Protein AF-A0A7W4FBQ3-F1 (afdb_monomer_lite)

Secondary structure (DSSP, 8-state):
----BHHHHHTT-SEEEEEETTT--EEEEEHHHHHHHH-TT-BHHHHHHHHTTT-GGGSTT--GGGS--EE-GGGGGS---

pLDDT: mean 90.4, std 7.17, range [59.09, 97.25]

Organism: Gluconacetobacter diazotrophicus (NCBI:txid33996)

Structure (mmCIF, N/CA/C/O backbone):
data_AF-A0A7W4FBQ3-F1
#
_entry.id   AF-A0A7W4FBQ3-F1
#
loop_
_atom_site.group_PDB
_atom_site.id
_atom_site.type_symbol
_atom_site.label_atom_id
_atom_site.label_alt_id
_atom_site.label_comp_id
_atom_site.label_asym_id
_atom_site.label_entity_id
_atom_site.label_seq_id
_atom_site.pdbx_PDB_ins_code
_atom_site.Cartn_x
_atom_site.Cartn_y
_atom_site.Cartn_z
_atom_site.occupancy
_atom_site.B_iso_or_equiv
_atom_site.auth_seq_id
_atom_site.auth_comp_id
_atom_site.auth_asym_id
_atom_site.auth_atom_id
_atom_site.pdbx_PDB_model_num
ATOM 1 N N . MET A 1 1 ? 3.518 14.288 -0.617 1.00 59.09 1 MET A N 1
ATOM 2 C CA . MET A 1 1 ? 3.653 12.824 -0.460 1.00 59.09 1 MET A CA 1
ATOM 3 C C . MET A 1 1 ? 4.452 12.311 -1.639 1.00 59.09 1 MET A C 1
ATOM 5 O O . MET A 1 1 ? 4.238 12.802 -2.741 1.00 59.09 1 MET A O 1
ATOM 9 N N . ARG A 1 2 ? 5.415 11.418 -1.400 1.00 69.19 2 ARG A N 1
ATOM 10 C CA . ARG A 1 2 ? 6.213 10.788 -2.457 1.00 69.19 2 ARG A CA 1
ATOM 11 C C . ARG A 1 2 ? 5.284 9.984 -3.365 1.00 69.19 2 ARG A C 1
ATOM 13 O O . ARG A 1 2 ? 4.540 9.151 -2.860 1.00 69.19 2 ARG A O 1
ATOM 20 N N . ASN A 1 3 ? 5.359 10.237 -4.666 1.00 81.94 3 ASN A N 1
ATOM 21 C CA . ASN A 1 3 ? 4.654 9.454 -5.672 1.00 81.94 3 ASN A CA 1
ATOM 22 C C . ASN A 1 3 ? 5.583 8.286 -6.062 1.00 81.94 3 ASN A C 1
ATOM 24 O O . ASN A 1 3 ? 6.666 8.516 -6.604 1.00 81.94 3 ASN A O 1
ATOM 28 N N . LEU A 1 4 ? 5.239 7.070 -5.641 1.00 90.69 4 LEU A N 1
ATOM 29 C CA . LEU A 1 4 ? 5.988 5.835 -5.857 1.00 90.69 4 LEU A CA 1
ATOM 30 C C . LEU A 1 4 ? 5.068 4.839 -6.560 1.00 90.69 4 LEU A C 1
ATOM 32 O O . LEU A 1 4 ? 4.140 4.307 -5.950 1.00 90.69 4 LEU A O 1
ATOM 36 N N . THR A 1 5 ? 5.351 4.558 -7.830 1.00 95.69 5 THR A N 1
ATOM 37 C CA . THR A 1 5 ? 4.522 3.643 -8.621 1.00 95.69 5 THR A CA 1
ATOM 38 C C . THR A 1 5 ? 4.846 2.178 -8.342 1.00 95.69 5 THR A C 1
ATOM 40 O O . THR A 1 5 ? 5.945 1.839 -7.887 1.00 95.69 5 THR A O 1
ATOM 43 N N . LEU A 1 6 ? 3.919 1.276 -8.681 1.00 95.62 6 LEU A N 1
ATOM 44 C CA . LEU A 1 6 ? 4.156 -0.171 -8.608 1.00 95.62 6 LEU A CA 1
ATOM 45 C C . LEU A 1 6 ? 5.384 -0.609 -9.415 1.00 95.62 6 LEU A C 1
ATOM 47 O O . LEU A 1 6 ? 6.153 -1.450 -8.949 1.00 95.62 6 LEU A O 1
ATOM 51 N N . ARG A 1 7 ? 5.603 -0.025 -10.598 1.00 95.69 7 ARG A N 1
ATOM 52 C CA . ARG A 1 7 ? 6.778 -0.294 -11.438 1.00 95.69 7 ARG A CA 1
ATOM 53 C C . ARG A 1 7 ? 8.077 0.042 -10.720 1.00 95.69 7 ARG A C 1
ATOM 55 O O . ARG A 1 7 ? 8.978 -0.787 -10.694 1.00 95.69 7 ARG A O 1
ATOM 62 N N . GLN A 1 8 ? 8.154 1.226 -10.119 1.00 94.50 8 GLN A N 1
ATOM 63 C CA . GLN A 1 8 ? 9.335 1.660 -9.374 1.00 94.50 8 GLN A CA 1
ATOM 64 C C . GLN A 1 8 ? 9.554 0.804 -8.122 1.00 94.50 8 GLN A C 1
ATOM 66 O O . GLN A 1 8 ? 10.680 0.429 -7.817 1.00 94.50 8 GLN A O 1
ATOM 71 N N . ALA A 1 9 ? 8.484 0.461 -7.400 1.00 94.00 9 ALA A N 1
ATOM 72 C CA . ALA A 1 9 ? 8.584 -0.384 -6.215 1.00 94.00 9 ALA A CA 1
ATOM 73 C C . ALA A 1 9 ? 9.062 -1.809 -6.551 1.00 94.00 9 ALA A C 1
ATOM 75 O O . ALA A 1 9 ? 9.843 -2.387 -5.793 1.00 94.00 9 ALA A O 1
ATOM 76 N N . ALA A 1 10 ? 8.644 -2.359 -7.695 1.00 95.44 10 ALA A N 1
ATOM 77 C CA . ALA A 1 10 ? 9.002 -3.709 -8.128 1.00 95.44 10 ALA A CA 1
ATOM 78 C C . ALA A 1 10 ? 10.503 -3.917 -8.392 1.00 95.44 10 ALA A C 1
ATOM 80 O O . ALA A 1 10 ? 10.956 -5.060 -8.399 1.00 95.44 10 ALA A O 1
ATOM 81 N N . GLU A 1 11 ? 11.282 -2.844 -8.555 1.00 95.19 11 GLU A N 1
ATOM 82 C CA . GLU A 1 11 ? 12.748 -2.917 -8.636 1.00 95.19 11 GLU A CA 1
ATOM 83 C C . GLU A 1 11 ? 13.387 -3.356 -7.304 1.00 95.19 11 GLU A C 1
ATOM 85 O O . GLU A 1 11 ? 14.492 -3.895 -7.299 1.00 95.19 11 GLU A O 1
ATOM 90 N N . TYR A 1 12 ? 12.693 -3.161 -6.176 1.00 94.62 12 TYR A N 1
ATOM 91 C CA . TYR A 1 12 ? 13.246 -3.358 -4.829 1.00 94.62 12 TYR A CA 1
ATOM 92 C C . TYR A 1 12 ? 12.494 -4.405 -4.005 1.00 94.62 12 TYR A C 1
ATOM 94 O O . TYR A 1 12 ? 13.067 -5.018 -3.104 1.00 94.62 12 TYR A O 1
ATOM 102 N N . VAL A 1 13 ? 11.205 -4.617 -4.280 1.00 95.06 13 VAL A N 1
ATOM 103 C CA . VAL A 1 13 ? 10.351 -5.526 -3.507 1.00 95.06 13 VAL A CA 1
ATOM 104 C C . VAL A 1 13 ? 9.526 -6.440 -4.411 1.00 95.06 13 VAL A C 1
ATOM 106 O O . VAL A 1 13 ? 9.028 -6.043 -5.457 1.00 95.06 13 VAL A O 1
ATOM 109 N N . SER A 1 14 ? 9.313 -7.684 -3.977 1.00 96.00 14 SER A N 1
ATOM 110 C CA . SER A 1 14 ? 8.514 -8.667 -4.730 1.00 96.00 14 SER A CA 1
ATOM 111 C C . SER A 1 14 ? 7.001 -8.556 -4.503 1.00 96.00 14 SER A C 1
ATOM 113 O O . SER A 1 14 ? 6.212 -9.233 -5.166 1.00 96.00 14 SER A O 1
ATOM 115 N N . HIS A 1 15 ? 6.578 -7.731 -3.548 1.00 96.38 15 HIS A N 1
ATOM 116 C CA . HIS A 1 15 ? 5.189 -7.584 -3.125 1.00 96.38 15 HIS A CA 1
ATOM 117 C C . HIS A 1 15 ? 4.974 -6.229 -2.449 1.00 96.38 15 HIS A C 1
ATOM 119 O O . HIS A 1 15 ? 5.894 -5.681 -1.837 1.00 96.38 15 HIS A O 1
ATOM 125 N N . ILE A 1 16 ? 3.752 -5.708 -2.542 1.00 95.06 16 ILE A N 1
ATOM 126 C CA . ILE A 1 16 ? 3.315 -4.565 -1.744 1.00 95.06 16 ILE A CA 1
ATOM 127 C C . ILE A 1 16 ? 2.698 -5.057 -0.441 1.00 95.06 16 ILE A C 1
ATOM 129 O O . ILE A 1 16 ? 2.033 -6.098 -0.404 1.00 95.06 16 ILE A O 1
ATOM 133 N N . GLU A 1 17 ? 2.906 -4.296 0.622 1.00 94.50 17 GLU A N 1
ATOM 134 C CA . GLU A 1 17 ? 2.261 -4.512 1.915 1.00 94.50 17 GLU A CA 1
ATOM 135 C C . GLU A 1 17 ? 1.325 -3.350 2.208 1.00 94.50 17 GLU A C 1
ATOM 137 O O . GLU A 1 17 ? 1.637 -2.206 1.887 1.00 94.50 17 GLU A O 1
ATOM 142 N N . ILE A 1 18 ? 0.190 -3.642 2.829 1.00 94.00 18 ILE A N 1
ATOM 143 C CA . ILE A 1 18 ? -0.743 -2.663 3.382 1.00 94.00 18 ILE A CA 1
ATOM 144 C C . ILE A 1 18 ? -0.957 -3.041 4.837 1.00 94.00 18 ILE A C 1
ATOM 146 O O . ILE A 1 18 ? -1.218 -4.207 5.129 1.00 94.00 18 ILE A O 1
ATOM 150 N N . GLU A 1 19 ? -0.914 -2.057 5.727 1.00 94.81 19 GLU A N 1
ATOM 151 C CA . GLU A 1 19 ? -1.332 -2.207 7.116 1.00 94.81 19 GLU A CA 1
ATOM 152 C C . GLU A 1 19 ? -2.151 -0.996 7.569 1.00 94.81 19 GLU A C 1
ATOM 154 O O . GLU A 1 19 ? -1.886 0.129 7.160 1.00 94.81 19 GLU A O 1
ATOM 159 N N . CYS A 1 20 ? -3.138 -1.210 8.434 1.00 93.19 20 CYS A N 1
ATOM 160 C CA . CYS A 1 20 ? -3.839 -0.170 9.172 1.00 93.19 20 CYS A CA 1
ATOM 161 C C . CYS A 1 20 ? -3.933 -0.584 10.636 1.00 93.19 20 CYS A C 1
ATOM 163 O O . CYS A 1 20 ? -4.684 -1.492 10.991 1.00 93.19 20 CYS A O 1
ATOM 165 N N . ARG A 1 21 ? -3.232 0.132 11.516 1.00 89.69 21 ARG A N 1
ATOM 166 C CA . ARG A 1 21 ? -3.211 -0.171 12.959 1.00 89.69 21 ARG A CA 1
ATOM 167 C C . ARG A 1 21 ? -4.519 0.158 13.682 1.00 89.69 21 ARG A C 1
ATOM 169 O O . ARG A 1 21 ? -4.681 -0.207 14.839 1.00 89.69 21 ARG A O 1
ATOM 176 N N . ARG A 1 22 ? -5.451 0.847 13.013 1.00 89.56 22 ARG A N 1
ATOM 177 C CA . ARG A 1 22 ? -6.763 1.210 13.572 1.00 89.56 22 ARG A CA 1
ATOM 178 C C . ARG A 1 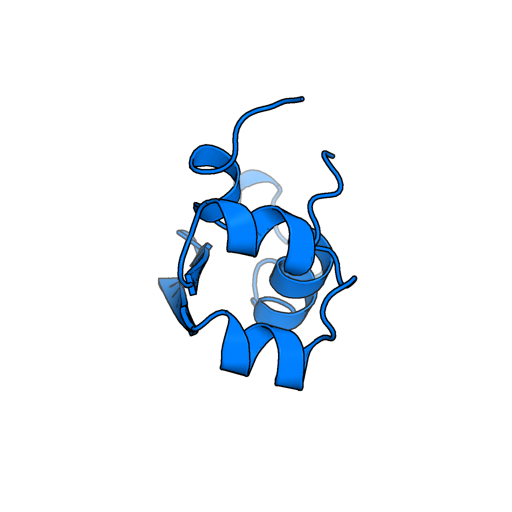22 ? -7.817 0.139 13.346 1.00 89.56 22 ARG A C 1
ATOM 180 O O . ARG A 1 22 ? -8.410 -0.327 14.307 1.00 89.56 22 ARG A O 1
ATOM 187 N N . CYS A 1 23 ? -8.051 -0.243 12.092 1.00 89.31 23 CYS A N 1
ATOM 188 C CA . CYS A 1 23 ? -9.044 -1.268 11.761 1.00 89.31 23 CYS A CA 1
ATOM 189 C C . CYS A 1 23 ? -8.450 -2.680 11.653 1.00 89.31 23 CYS A C 1
ATOM 191 O O . CYS A 1 23 ? -9.187 -3.627 11.410 1.00 89.31 23 CYS A O 1
ATOM 193 N N . GLY A 1 24 ? -7.129 -2.832 11.798 1.00 89.94 24 GLY A N 1
ATOM 194 C CA . GLY A 1 24 ? -6.440 -4.120 11.695 1.00 89.94 24 GLY A CA 1
ATOM 195 C C . GLY A 1 24 ? -6.270 -4.630 10.264 1.00 89.94 24 GLY A C 1
ATOM 196 O O . GLY A 1 24 ? -5.763 -5.732 10.073 1.00 89.94 24 GLY A O 1
ATOM 197 N N . ARG A 1 25 ? -6.671 -3.852 9.246 1.00 92.75 25 ARG A N 1
ATOM 198 C CA . ARG A 1 25 ? -6.486 -4.231 7.842 1.00 92.75 25 ARG A CA 1
ATOM 199 C C . ARG A 1 25 ? -5.016 -4.517 7.575 1.00 92.75 25 ARG A C 1
ATOM 201 O O . ARG A 1 25 ? -4.178 -3.652 7.796 1.00 92.75 25 ARG A O 1
ATOM 208 N N . ALA A 1 26 ? -4.734 -5.695 7.041 1.00 94.12 26 ALA A N 1
ATOM 209 C CA . ALA A 1 26 ? -3.412 -6.078 6.585 1.00 94.12 26 ALA A CA 1
ATOM 210 C C . ALA A 1 26 ? -3.530 -6.866 5.279 1.00 94.12 26 ALA A C 1
ATOM 212 O O . ALA A 1 26 ? -4.494 -7.606 5.079 1.00 94.12 26 ALA A O 1
ATOM 213 N N . GLY A 1 27 ? -2.566 -6.703 4.380 1.00 93.44 27 GLY A N 1
ATOM 214 C CA . GLY A 1 27 ? -2.551 -7.423 3.113 1.00 93.44 27 GLY A CA 1
ATOM 215 C C . GLY A 1 27 ? -1.175 -7.417 2.472 1.00 93.44 27 GLY A C 1
ATOM 216 O O . GLY A 1 27 ? -0.432 -6.444 2.585 1.00 93.44 27 GLY A O 1
ATOM 217 N N . ARG A 1 28 ? -0.851 -8.513 1.785 1.00 95.81 28 ARG A N 1
ATOM 218 C CA . ARG A 1 28 ? 0.385 -8.677 1.023 1.00 95.81 28 ARG A CA 1
ATOM 219 C C . ARG A 1 28 ? 0.029 -9.096 -0.395 1.00 95.81 28 ARG A C 1
ATOM 221 O O . ARG A 1 28 ? -0.551 -10.162 -0.584 1.00 95.81 28 ARG A O 1
ATOM 228 N N . TYR A 1 29 ? 0.381 -8.273 -1.375 1.00 95.75 29 TYR A N 1
ATOM 229 C CA . TYR A 1 29 ? 0.019 -8.500 -2.773 1.00 95.75 29 TYR A CA 1
ATOM 230 C C . TYR A 1 29 ? 1.289 -8.676 -3.609 1.00 95.75 29 TYR A C 1
ATOM 232 O O . TYR A 1 29 ? 2.103 -7.751 -3.655 1.00 95.75 29 TYR A O 1
ATOM 240 N N . PRO A 1 30 ? 1.497 -9.835 -4.262 1.00 97.25 30 PRO A N 1
ATOM 241 C CA . PRO A 1 30 ? 2.604 -10.018 -5.197 1.00 97.25 30 PRO A CA 1
ATOM 242 C C . PRO A 1 30 ? 2.597 -8.935 -6.280 1.00 97.25 30 PRO A C 1
ATOM 244 O O . PRO A 1 30 ? 1.526 -8.574 -6.766 1.00 97.25 30 PRO A O 1
ATOM 247 N N . MET A 1 31 ? 3.773 -8.452 -6.697 1.00 96.12 31 MET A N 1
ATOM 248 C CA . MET A 1 31 ? 3.861 -7.348 -7.670 1.00 96.12 31 MET A CA 1
ATOM 249 C C . MET A 1 31 ? 3.130 -7.640 -8.972 1.00 96.12 31 MET A C 1
ATOM 251 O O . MET A 1 31 ? 2.435 -6.771 -9.481 1.00 96.12 31 MET A O 1
ATOM 255 N N . LYS A 1 32 ? 3.214 -8.879 -9.467 1.00 96.50 32 LYS A N 1
ATOM 256 C CA . LYS A 1 32 ? 2.478 -9.305 -10.661 1.00 96.50 32 LYS A CA 1
ATOM 257 C C . LYS A 1 32 ? 0.972 -9.063 -10.508 1.00 96.50 32 LYS A C 1
ATOM 259 O O . LYS A 1 32 ? 0.385 -8.348 -11.308 1.00 96.50 32 LYS A O 1
ATOM 264 N N . THR A 1 33 ? 0.375 -9.588 -9.439 1.00 96.44 33 THR A N 1
ATOM 265 C CA . THR A 1 33 ? -1.055 -9.420 -9.140 1.00 96.44 33 THR A CA 1
ATOM 266 C C . THR A 1 33 ? -1.417 -7.956 -8.898 1.00 96.44 33 THR A C 1
ATOM 268 O O . THR A 1 33 ? -2.477 -7.503 -9.318 1.00 96.44 33 THR A O 1
ATOM 271 N N . ALA A 1 34 ? -0.543 -7.198 -8.231 1.00 96.06 34 ALA A N 1
ATOM 272 C CA . ALA A 1 34 ? -0.772 -5.781 -7.987 1.00 96.06 34 ALA A CA 1
ATOM 273 C C . ALA A 1 34 ? -0.792 -4.978 -9.299 1.00 96.06 34 ALA A C 1
ATOM 275 O O . ALA A 1 34 ? -1.711 -4.198 -9.536 1.00 96.06 34 ALA A O 1
ATOM 276 N N . MET A 1 35 ? 0.171 -5.215 -10.189 1.00 97.25 35 MET A N 1
ATOM 277 C CA . MET A 1 35 ? 0.230 -4.558 -11.496 1.00 97.25 35 MET A CA 1
ATOM 278 C C . MET A 1 35 ? -0.939 -4.953 -12.398 1.00 97.25 35 MET A C 1
ATOM 280 O O . MET A 1 35 ? -1.458 -4.099 -13.107 1.00 97.25 35 MET A O 1
ATOM 284 N N . GLU A 1 36 ? -1.378 -6.213 -12.357 1.00 97.25 36 GLU A N 1
ATOM 285 C CA . GLU A 1 36 ? -2.571 -6.674 -13.082 1.00 97.25 36 GLU A CA 1
ATOM 286 C C . GLU A 1 36 ? -3.846 -5.978 -12.584 1.00 97.25 36 GLU A C 1
ATOM 288 O O . GLU A 1 36 ? -4.723 -5.658 -13.382 1.00 97.25 36 GLU A O 1
ATOM 293 N N . ARG A 1 37 ? -3.948 -5.727 -11.272 1.00 96.19 37 ARG A N 1
ATOM 294 C CA . ARG A 1 37 ? -5.144 -5.143 -10.655 1.00 96.19 37 ARG A CA 1
ATOM 295 C C . ARG A 1 37 ? -5.226 -3.622 -10.783 1.00 96.19 37 ARG A C 1
ATOM 297 O O . ARG A 1 37 ? -6.300 -3.111 -11.079 1.00 96.19 37 ARG A O 1
ATOM 304 N N . TRP A 1 38 ? -4.136 -2.909 -10.508 1.00 96.00 38 TRP A N 1
ATOM 305 C CA . TRP A 1 38 ? -4.132 -1.439 -10.432 1.00 96.00 38 TRP A CA 1
ATOM 306 C C . TRP A 1 38 ? -3.402 -0.768 -11.600 1.00 96.00 38 TRP A C 1
ATOM 308 O O . TRP A 1 38 ? -3.573 0.424 -11.830 1.00 96.00 38 TRP A O 1
ATOM 318 N N . GLY A 1 39 ? -2.622 -1.525 -12.371 1.00 97.19 39 GLY A N 1
ATOM 319 C CA . GLY A 1 39 ? -1.758 -0.997 -13.422 1.00 97.19 39 GLY A CA 1
ATOM 320 C C . GLY A 1 39 ? -0.356 -0.645 -12.902 1.00 97.19 39 GLY A C 1
ATOM 321 O O . GLY A 1 39 ? -0.198 -0.200 -11.767 1.00 97.19 39 GLY A O 1
ATOM 322 N N . PRO A 1 40 ? 0.698 -0.825 -13.716 1.00 96.81 40 PRO A N 1
ATOM 323 C CA . PRO A 1 40 ? 2.088 -0.678 -13.272 1.00 96.81 40 PRO A CA 1
ATOM 324 C C . PRO A 1 40 ? 2.479 0.754 -12.889 1.00 96.81 40 PRO A C 1
ATOM 326 O O . PRO A 1 40 ? 3.401 0.945 -12.099 1.00 96.81 40 PRO A O 1
ATOM 329 N N . ASP A 1 41 ? 1.787 1.751 -13.429 1.00 96.31 41 ASP A N 1
ATOM 330 C CA . ASP A 1 41 ? 2.085 3.163 -13.187 1.00 96.31 41 ASP A CA 1
ATOM 331 C C . ASP A 1 41 ? 1.163 3.776 -12.112 1.00 96.31 41 ASP A C 1
ATOM 333 O O . ASP A 1 41 ? 1.234 4.972 -11.850 1.00 96.31 41 ASP A O 1
ATOM 337 N N . CYS A 1 42 ? 0.331 2.954 -11.457 1.00 95.25 42 CYS A N 1
ATOM 338 C CA . CYS A 1 42 ? -0.481 3.367 -10.316 1.00 95.25 42 CYS A CA 1
ATOM 339 C C . CYS A 1 42 ? 0.397 3.641 -9.089 1.00 95.25 42 CYS A C 1
ATOM 341 O O . CYS A 1 42 ? 1.334 2.885 -8.799 1.00 95.25 42 CYS A O 1
ATOM 343 N N . ASP A 1 43 ? 0.082 4.725 -8.382 1.00 93.88 43 ASP A N 1
ATOM 344 C CA . ASP A 1 43 ? 0.780 5.146 -7.176 1.00 93.88 43 ASP A CA 1
ATOM 345 C C . ASP A 1 43 ? 0.369 4.311 -5.956 1.00 93.88 43 ASP A C 1
ATOM 347 O O . ASP A 1 43 ? -0.800 3.968 -5.757 1.00 93.88 43 ASP A O 1
ATOM 351 N N . LEU A 1 44 ? 1.340 4.007 -5.093 1.00 92.12 44 LEU A N 1
ATOM 352 C CA . LEU A 1 44 ? 1.089 3.256 -3.865 1.00 92.12 44 LEU A CA 1
ATOM 353 C C . LEU A 1 44 ? 0.100 3.963 -2.923 1.00 92.12 44 LEU A C 1
ATOM 355 O O . LEU A 1 44 ? -0.612 3.270 -2.194 1.00 92.12 44 LEU A O 1
ATOM 359 N N . TRP A 1 45 ? 0.013 5.298 -2.918 1.00 91.62 45 TRP A N 1
ATOM 360 C CA . TRP A 1 45 ? -0.944 6.019 -2.080 1.00 91.62 45 TRP A CA 1
ATOM 361 C C . TRP A 1 45 ? -2.358 5.802 -2.590 1.00 91.62 45 TRP A C 1
ATOM 363 O O . TRP A 1 45 ? -3.235 5.504 -1.784 1.00 91.62 45 TRP A O 1
ATOM 373 N N . ASP A 1 46 ? -2.570 5.869 -3.903 1.00 93.44 46 ASP A N 1
ATOM 374 C CA . ASP A 1 46 ? -3.875 5.598 -4.512 1.00 93.44 46 ASP A CA 1
ATOM 375 C C . ASP A 1 46 ? -4.335 4.168 -4.206 1.00 93.44 46 ASP A C 1
ATOM 377 O O . ASP A 1 46 ? -5.490 3.951 -3.838 1.00 93.44 46 ASP A O 1
ATOM 381 N N . ILE A 1 47 ? -3.413 3.200 -4.219 1.00 93.75 47 ILE A N 1
ATOM 382 C CA . ILE A 1 47 ? -3.697 1.815 -3.809 1.00 93.75 47 ILE A CA 1
ATOM 383 C C . ILE A 1 47 ? -4.062 1.736 -2.321 1.00 93.75 47 ILE A C 1
ATOM 385 O O . ILE A 1 47 ? -4.991 1.020 -1.944 1.00 93.75 47 ILE A O 1
ATOM 389 N N . VAL A 1 48 ? -3.363 2.474 -1.452 1.00 92.94 48 VAL A N 1
ATOM 390 C CA . VAL A 1 48 ? -3.711 2.572 -0.025 1.00 92.94 48 VAL A CA 1
ATOM 391 C C . VAL A 1 48 ? -5.102 3.186 0.152 1.00 92.94 48 VAL A C 1
ATOM 393 O O . VAL A 1 48 ? -5.868 2.705 0.992 1.00 92.94 48 VAL A O 1
ATOM 396 N N . GLN A 1 49 ? -5.450 4.224 -0.616 1.00 91.62 49 GLN A N 1
ATOM 397 C CA . GLN A 1 49 ? -6.775 4.847 -0.587 1.00 91.62 49 GLN A CA 1
ATOM 398 C C . GLN A 1 49 ? -7.861 3.858 -1.013 1.00 91.62 49 GLN A C 1
ATOM 400 O O . GLN A 1 49 ? -8.818 3.676 -0.261 1.00 91.62 49 GLN A O 1
ATOM 405 N N . ASP A 1 50 ? -7.669 3.180 -2.147 1.00 92.56 50 ASP A N 1
ATOM 406 C CA . ASP A 1 50 ? -8.576 2.155 -2.670 1.00 92.56 50 ASP A CA 1
ATOM 407 C C . ASP A 1 50 ? -8.779 1.040 -1.641 1.00 92.56 50 ASP A C 1
ATOM 409 O O . ASP A 1 50 ? -9.882 0.813 -1.163 1.00 92.56 50 ASP A O 1
ATOM 413 N N . LEU A 1 51 ? -7.708 0.406 -1.165 1.00 91.81 51 LEU A N 1
ATOM 414 C CA . LEU A 1 51 ? -7.813 -0.725 -0.237 1.00 91.81 51 LEU A CA 1
ATOM 415 C C . LEU A 1 51 ? -8.348 -0.366 1.149 1.00 91.81 51 LEU A C 1
ATOM 417 O O . LEU A 1 51 ? -8.688 -1.263 1.924 1.00 91.81 51 LEU A O 1
ATOM 421 N N . SER A 1 52 ? -8.378 0.916 1.505 1.00 92.19 52 SER A N 1
ATOM 422 C CA . SER A 1 52 ? -8.893 1.352 2.798 1.00 92.19 52 SER A CA 1
ATOM 423 C C . SER A 1 52 ? -10.151 2.197 2.731 1.00 92.19 52 SER A C 1
ATOM 425 O O . SER A 1 52 ? -10.535 2.721 3.774 1.00 92.19 52 SER A O 1
ATOM 427 N N . TRP A 1 53 ? -10.805 2.285 1.568 1.00 90.75 53 TRP A N 1
ATOM 428 C CA . TRP A 1 53 ? -11.983 3.129 1.340 1.00 90.75 53 TRP A CA 1
ATOM 429 C C . TRP A 1 53 ? -13.121 2.871 2.343 1.00 90.75 53 TRP A C 1
ATOM 431 O O . TRP A 1 53 ? -13.764 3.806 2.810 1.00 90.75 53 TRP A O 1
ATOM 441 N N . ASP A 1 54 ? -13.315 1.611 2.724 1.00 89.75 54 ASP A N 1
ATOM 442 C CA . ASP A 1 54 ? -14.353 1.103 3.630 1.00 89.75 54 ASP A CA 1
ATOM 443 C C . ASP A 1 54 ? -13.960 1.173 5.120 1.00 89.75 54 ASP A C 1
ATOM 445 O O . ASP A 1 54 ? -14.666 0.662 5.991 1.00 89.75 54 ASP A O 1
ATOM 449 N N . CYS A 1 55 ? -12.814 1.772 5.447 1.00 89.88 55 CYS A N 1
ATOM 450 C CA . CYS A 1 55 ? -12.411 1.947 6.834 1.00 89.88 55 CYS A CA 1
ATOM 451 C C . CYS A 1 55 ? -13.375 2.919 7.527 1.00 89.88 55 CYS A C 1
ATOM 453 O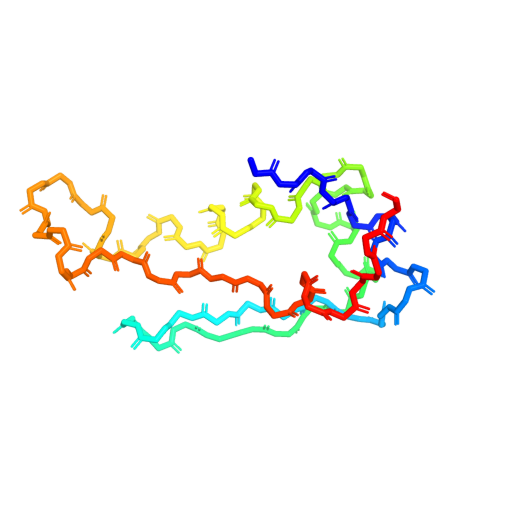 O . CYS A 1 55 ? -13.444 4.092 7.163 1.00 89.88 55 CYS A O 1
ATOM 455 N N . SER A 1 56 ? -14.054 2.466 8.586 1.00 85.81 56 SER A N 1
ATOM 456 C CA . SER A 1 56 ? -14.987 3.293 9.371 1.00 85.81 56 SER A CA 1
ATOM 457 C C . SER A 1 56 ? -14.354 4.578 9.919 1.00 85.81 56 SER A C 1
ATOM 459 O O . SER A 1 56 ? -15.042 5.569 10.133 1.00 85.81 56 SER A O 1
ATOM 461 N N . GLN A 1 57 ? -13.029 4.588 10.074 1.00 86.31 57 GLN A N 1
ATOM 462 C CA . GLN A 1 57 ? -12.243 5.737 10.521 1.00 86.31 57 GLN A CA 1
ATOM 463 C C . GLN A 1 57 ? -11.916 6.760 9.415 1.00 86.31 57 GLN A C 1
ATOM 465 O O . GLN A 1 57 ? -11.105 7.664 9.624 1.00 86.31 57 GLN A O 1
ATOM 470 N N . ARG A 1 58 ? -12.483 6.599 8.213 1.00 84.62 58 ARG A N 1
ATOM 471 C CA . ARG A 1 58 ? -12.478 7.604 7.134 1.00 84.62 58 ARG A CA 1
ATOM 472 C C . ARG A 1 58 ? -13.797 8.375 7.038 1.00 84.62 58 ARG A C 1
ATOM 474 O O . ARG A 1 58 ? -13.919 9.249 6.183 1.00 84.62 58 ARG A O 1
ATOM 481 N N . ALA A 1 59 ? -14.784 8.048 7.872 1.00 83.06 59 ALA A N 1
ATOM 482 C CA . ALA A 1 59 ? -16.079 8.709 7.846 1.00 83.06 59 ALA A CA 1
ATOM 483 C C . ALA A 1 59 ? -15.965 10.198 8.243 1.00 83.06 59 ALA A C 1
ATOM 485 O O . ALA A 1 59 ? -15.132 10.566 9.079 1.00 83.06 59 ALA A O 1
ATOM 486 N N . PRO A 1 60 ? -16.819 11.078 7.689 1.00 80.31 60 PRO A N 1
ATOM 487 C CA . PRO A 1 60 ? -16.935 12.447 8.176 1.00 80.31 60 PRO A CA 1
ATOM 488 C C . PRO A 1 60 ? -17.242 12.472 9.681 1.00 80.31 60 PRO A C 1
ATOM 490 O O . PRO A 1 60 ? -18.107 11.738 10.154 1.00 80.31 60 PRO A O 1
ATOM 493 N N . GLY A 1 61 ? -16.545 13.324 10.436 1.00 81.62 61 GLY A N 1
ATOM 494 C CA . GLY A 1 61 ? -16.742 13.467 11.885 1.00 81.62 61 GLY A CA 1
ATOM 495 C C . GLY A 1 61 ? -15.884 12.547 12.762 1.00 81.62 61 GLY A C 1
ATOM 496 O O . GLY A 1 61 ? -15.904 12.704 13.984 1.00 81.62 61 GLY A O 1
ATOM 497 N N . THR A 1 62 ? -15.087 11.643 12.179 1.00 83.38 62 THR A N 1
ATOM 498 C CA . THR A 1 62 ? -14.057 10.903 12.924 1.00 83.38 62 THR A CA 1
ATOM 499 C C . THR A 1 62 ? -13.048 11.873 13.545 1.00 83.38 62 THR A C 1
ATOM 501 O O . THR A 1 62 ? -12.575 12.809 12.893 1.00 83.38 62 THR A O 1
ATOM 504 N N . ARG A 1 63 ? -12.695 11.659 14.819 1.00 84.69 63 ARG A N 1
ATOM 505 C CA . ARG A 1 63 ? -11.698 12.492 15.504 1.00 84.69 63 ARG A CA 1
ATOM 506 C C . ARG A 1 63 ? -10.342 12.332 14.829 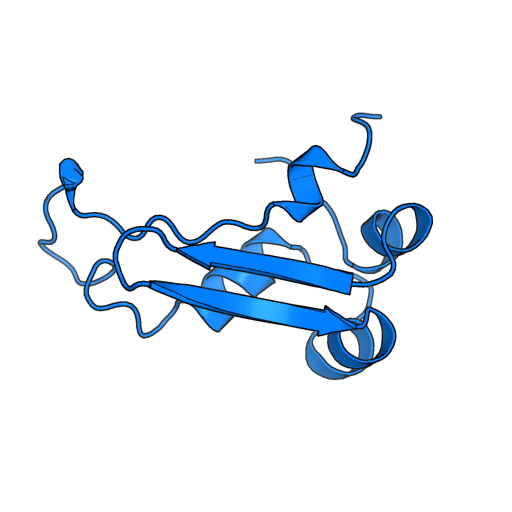1.00 84.69 63 ARG A C 1
ATOM 508 O O . ARG A 1 63 ? -9.971 11.233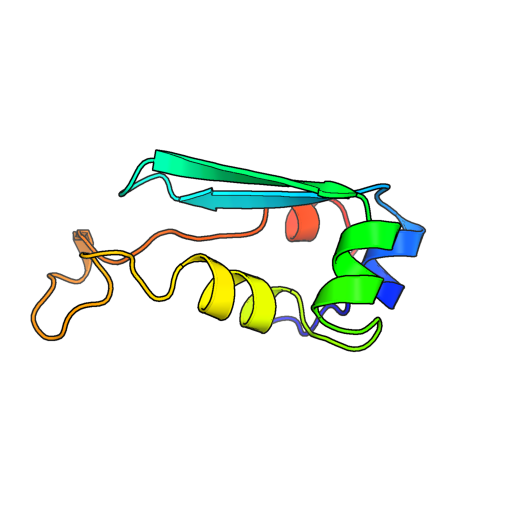 14.431 1.00 84.69 63 ARG A O 1
ATOM 515 N N . VAL A 1 64 ? -9.543 13.399 14.792 1.00 80.75 64 VAL A N 1
ATOM 516 C CA . VAL A 1 64 ? -8.190 13.363 14.198 1.00 80.75 64 VAL A CA 1
ATOM 517 C C . VAL A 1 64 ? -7.335 12.235 14.793 1.00 80.75 64 VAL A C 1
ATOM 519 O O . VAL A 1 64 ? -6.594 11.563 14.083 1.00 80.75 64 VAL A O 1
ATOM 522 N N . THR A 1 65 ? -7.487 11.966 16.090 1.00 84.50 65 THR A N 1
ATOM 523 C CA . THR A 1 65 ? -6.781 10.886 16.792 1.00 84.50 65 THR A CA 1
ATOM 524 C C . THR A 1 65 ? -7.224 9.484 16.376 1.00 84.50 65 THR A C 1
ATOM 526 O O . THR A 1 65 ? -6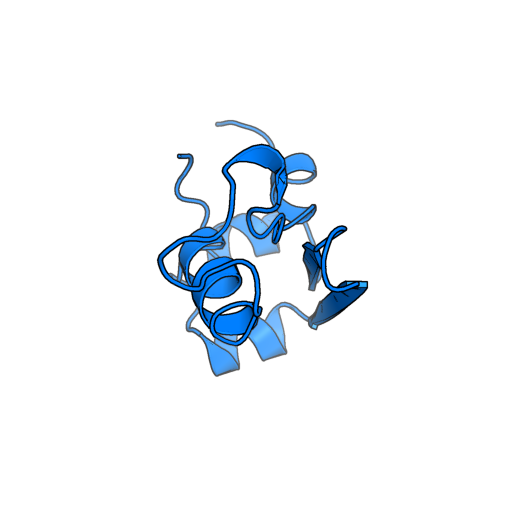.502 8.525 16.632 1.00 84.50 65 THR A O 1
ATOM 529 N N . GLU A 1 66 ? -8.391 9.342 15.757 1.00 84.62 66 GLU A N 1
ATOM 530 C CA . GLU A 1 66 ? -9.018 8.068 15.391 1.00 84.62 66 GLU A CA 1
ATOM 531 C C . GLU A 1 66 ? -8.900 7.761 13.896 1.00 84.62 66 GLU A C 1
ATOM 533 O O . GLU A 1 66 ? -9.181 6.632 13.506 1.00 84.62 66 GLU A O 1
ATOM 538 N N . LEU A 1 67 ? -8.420 8.716 13.087 1.00 87.25 67 LEU A N 1
ATOM 539 C CA . LEU A 1 67 ? -8.309 8.599 11.633 1.00 87.25 67 LEU A CA 1
ATOM 540 C C . LEU A 1 67 ? -7.631 7.307 11.175 1.00 87.25 67 LEU A C 1
ATOM 542 O O . LEU A 1 67 ? -6.706 6.791 11.808 1.00 87.25 67 LEU A O 1
ATOM 546 N N . CYS A 1 68 ? -8.074 6.826 10.015 1.00 89.62 68 CYS A N 1
ATOM 547 C CA . CYS A 1 68 ? -7.497 5.675 9.339 1.00 89.62 68 CYS A CA 1
ATOM 548 C C . CYS A 1 68 ? -5.972 5.804 9.200 1.00 89.62 68 CYS A C 1
ATOM 550 O O . CYS A 1 68 ? -5.460 6.764 8.633 1.00 89.62 68 CYS A O 1
ATOM 552 N N . GLN A 1 69 ? -5.259 4.784 9.677 1.00 91.75 69 GLN A N 1
ATOM 553 C CA . GLN A 1 69 ? -3.797 4.689 9.619 1.00 91.75 69 GLN A CA 1
ATOM 554 C C . GLN A 1 69 ? -3.344 3.688 8.554 1.00 91.75 69 GLN A C 1
ATOM 556 O O . GLN A 1 69 ? -2.343 3.002 8.740 1.00 91.75 69 GLN A O 1
ATOM 561 N N . ALA A 1 70 ? -4.120 3.545 7.477 1.00 92.81 70 ALA A N 1
ATOM 562 C CA . ALA A 1 70 ? -3.727 2.703 6.361 1.00 92.81 70 ALA A CA 1
ATOM 563 C C . ALA A 1 70 ? -2.462 3.2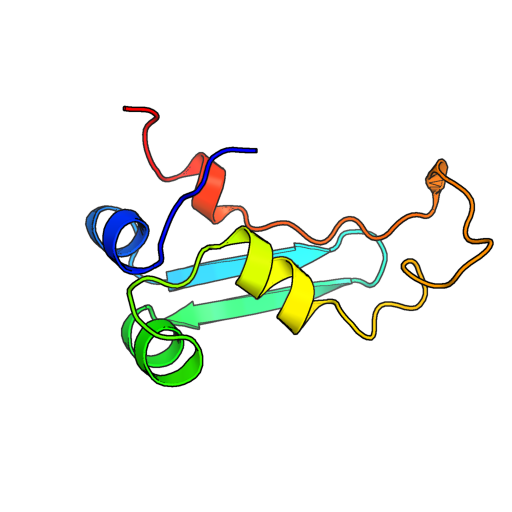76 5.718 1.00 92.81 70 ALA A C 1
ATOM 565 O O . ALA A 1 70 ? -2.424 4.445 5.335 1.00 92.81 70 ALA A O 1
ATOM 566 N N . ALA A 1 71 ? -1.438 2.446 5.619 1.00 91.88 71 ALA A N 1
ATOM 567 C CA . ALA A 1 71 ? -0.150 2.783 5.051 1.00 91.88 71 ALA A CA 1
ATOM 568 C C . ALA A 1 71 ? 0.421 1.568 4.326 1.00 91.88 71 ALA A C 1
ATOM 570 O O . ALA A 1 71 ? 0.005 0.431 4.558 1.00 91.88 71 ALA A O 1
ATOM 571 N N . SER A 1 72 ? 1.403 1.817 3.464 1.00 92.56 72 SER A N 1
ATOM 572 C CA . SER A 1 72 ? 2.182 0.759 2.837 1.00 92.56 72 SER A CA 1
ATOM 573 C C . SER A 1 72 ? 3.607 0.751 3.397 1.00 92.56 72 SER A C 1
ATOM 575 O O . SER A 1 72 ? 4.387 1.650 3.077 1.00 92.56 72 SER A O 1
ATOM 577 N N . PRO A 1 73 ? 4.005 -0.256 4.200 1.00 91.69 73 PRO A N 1
ATOM 578 C CA . PRO A 1 73 ? 5.392 -0.405 4.647 1.00 91.69 73 PRO A CA 1
ATOM 579 C C . PRO A 1 73 ? 6.400 -0.502 3.494 1.00 91.69 73 PRO A C 1
ATOM 581 O O . PRO A 1 73 ? 7.591 -0.268 3.691 1.00 91.69 73 PRO A O 1
ATOM 584 N N . THR A 1 74 ? 5.936 -0.801 2.277 1.00 88.75 74 THR A N 1
ATOM 585 C CA . THR A 1 74 ? 6.744 -0.807 1.055 1.00 88.75 74 THR A CA 1
ATOM 586 C C . THR A 1 74 ? 7.476 0.515 0.823 1.00 88.75 74 THR A C 1
ATOM 588 O O . THR A 1 74 ? 8.615 0.479 0.368 1.00 88.75 74 THR A O 1
ATOM 591 N N . TYR A 1 75 ? 6.908 1.663 1.214 1.00 86.69 75 TYR A N 1
ATOM 592 C CA . TYR A 1 75 ? 7.592 2.959 1.100 1.00 86.69 75 TYR A CA 1
ATOM 593 C C . TYR A 1 75 ? 8.935 3.010 1.839 1.00 86.69 75 TYR A C 1
ATOM 595 O O . TYR A 1 75 ? 9.852 3.682 1.379 1.00 86.69 75 TYR A O 1
ATOM 603 N N . LEU A 1 76 ? 9.072 2.281 2.951 1.00 88.44 76 LEU A N 1
ATOM 604 C CA . LEU A 1 76 ? 10.307 2.236 3.744 1.00 88.44 76 LEU A CA 1
ATOM 605 C C . LEU A 1 76 ? 11.381 1.340 3.114 1.00 88.44 76 LEU A C 1
ATOM 607 O O . LEU A 1 76 ? 12.542 1.397 3.506 1.00 88.44 76 LEU A O 1
ATOM 611 N N . LYS A 1 77 ? 10.988 0.486 2.165 1.00 88.94 77 LYS A N 1
ATOM 612 C CA . LYS A 1 77 ? 11.860 -0.502 1.515 1.00 88.94 77 LYS A CA 1
ATOM 613 C C . LYS A 1 77 ? 12.415 -0.002 0.182 1.00 88.94 77 LYS A C 1
ATOM 615 O O . LYS A 1 77 ? 13.299 -0.642 -0.377 1.00 88.94 77 LYS A O 1
ATOM 620 N N . VAL A 1 78 ? 11.899 1.117 -0.328 1.00 88.00 78 VAL A N 1
ATOM 621 C CA . VAL A 1 78 ? 12.336 1.716 -1.590 1.00 88.00 78 VAL A CA 1
ATOM 622 C C . VAL A 1 78 ? 13.180 2.959 -1.289 1.00 88.00 78 VAL A C 1
ATOM 624 O O . VAL A 1 78 ? 12.644 3.906 -0.706 1.00 88.00 78 VAL A O 1
ATOM 627 N N . PRO A 1 79 ? 14.458 3.011 -1.711 1.00 85.38 79 PRO A N 1
ATOM 628 C CA . PRO A 1 79 ? 15.329 4.168 -1.498 1.00 85.38 79 PRO A CA 1
ATOM 629 C C . PRO A 1 79 ? 14.706 5.470 -2.011 1.00 85.38 79 PRO A C 1
ATOM 631 O O . PRO A 1 79 ? 13.996 5.465 -3.022 1.00 85.38 79 PRO A O 1
ATOM 634 N N . GLU A 1 80 ? 14.954 6.581 -1.319 1.00 76.06 80 GLU A N 1
ATOM 635 C CA . GLU A 1 80 ? 14.682 7.914 -1.863 1.00 76.06 80 GLU A CA 1
ATOM 636 C C . GLU A 1 80 ? 15.697 8.188 -2.984 1.00 76.06 80 GLU A C 1
ATOM 638 O O . GLU A 1 80 ? 16.879 7.876 -2.831 1.00 76.06 80 GLU A O 1
ATOM 643 N N . LYS A 1 81 ? 15.215 8.660 -4.139 1.00 61.34 81 LYS A N 1
ATOM 644 C CA . LYS A 1 81 ? 16.076 9.077 -5.254 1.00 61.34 81 LYS A CA 1
ATOM 645 C C . LYS A 1 81 ? 16.525 10.513 -5.048 1.00 61.34 81 LYS A C 1
ATOM 647 O O . LYS A 1 81 ? 15.672 11.307 -4.592 1.00 61.34 81 LYS A O 1
#

Sequence (81 aa):
MRNLTLRQAAEYVSHIEIECRRCGRAGRYPMKTAMERWGPDCDLWDIVQDLSWDCSQRAPGTRVTELCQAASPTYLKVPEK

Radius of gyration: 13.01 Å; chains: 1; bounding box: 33×24×30 Å

Foldseek 3Di:
DDFAFLLQLVVFDQWKWKAWPQVGDIDTGGSVRVCVVQNRNDGPVVVLCVSCVPPPLCDPPRDPVRHTPIDICSVVRRDDD